Protein AF-A0A660XFH8-F1 (afdb_monomer_lite)

Sequence (61 aa):
MVRDSKVEKDCTTMLPQKIVHPLKKHLNKTKKIYEEDLKNCFWSVYLPYTIKRKYPKAKYE

pLDDT: mean 79.97, std 8.56, range [61.0, 93.31]

Radius of gyration: 14.96 Å; chains: 1; bounding box: 29×28×39 Å

Secondary structure (DSSP, 8-state):
-BSS-TTSS-B--PPPGGG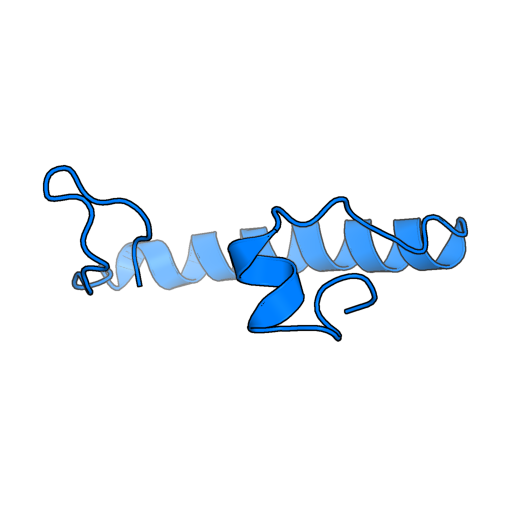HHHHHHHHHHHHHHHHHHHHTT-------HHHHHH-TTTTT-

Structure (mmCIF, N/CA/C/O backbone):
data_AF-A0A660XFH8-F1
#
_entry.id   AF-A0A660XFH8-F1
#
loop_
_atom_site.group_PDB
_atom_site.id
_atom_site.type_symbol
_atom_site.label_atom_id
_atom_site.label_alt_id
_atom_site.label_comp_id
_atom_site.label_asym_id
_atom_site.label_entity_id
_atom_site.label_seq_id
_atom_site.pdbx_PDB_ins_code
_atom_site.Cartn_x
_atom_site.Cartn_y
_atom_site.Cartn_z
_atom_site.occupancy
_atom_site.B_iso_or_equiv
_atom_site.auth_seq_id
_atom_site.auth_comp_id
_atom_site.auth_asym_id
_atom_site.auth_atom_id
_atom_site.pdbx_PDB_model_num
ATOM 1 N N . MET A 1 1 ? -7.167 -4.596 8.459 1.00 64.62 1 MET A N 1
ATOM 2 C CA . MET A 1 1 ? -6.565 -5.061 9.723 1.00 64.62 1 MET A CA 1
ATOM 3 C C . MET A 1 1 ? -5.281 -4.284 9.929 1.00 64.62 1 MET A C 1
ATOM 5 O O . MET A 1 1 ? -4.416 -4.343 9.064 1.00 64.62 1 MET A O 1
ATOM 9 N N . VAL A 1 2 ? -5.202 -3.493 10.991 1.00 74.31 2 VAL A N 1
ATOM 10 C CA . VAL A 1 2 ? -3.981 -2.786 11.381 1.00 74.31 2 VAL A CA 1
ATOM 11 C C . VAL A 1 2 ? -3.102 -3.799 12.108 1.00 74.31 2 VAL A C 1
ATOM 13 O O . VAL A 1 2 ? -3.551 -4.423 13.071 1.00 74.31 2 VAL A O 1
ATOM 16 N N . ARG A 1 3 ? -1.901 -4.025 11.573 1.00 74.25 3 ARG A N 1
ATOM 17 C CA . ARG A 1 3 ? -0.875 -4.888 12.169 1.00 74.25 3 ARG A CA 1
ATOM 18 C C . ARG A 1 3 ? -0.115 -4.090 13.226 1.00 74.25 3 ARG A C 1
ATOM 20 O O . ARG A 1 3 ? 0.039 -2.886 13.049 1.00 74.25 3 ARG A O 1
ATOM 27 N N . ASP A 1 4 ? 0.341 -4.761 14.281 1.00 72.06 4 ASP A N 1
ATOM 28 C CA . ASP A 1 4 ? 1.169 -4.172 15.345 1.00 72.06 4 ASP A CA 1
ATOM 29 C C . ASP A 1 4 ? 0.559 -2.904 15.961 1.00 72.06 4 ASP A C 1
ATOM 31 O O . ASP A 1 4 ? 1.168 -1.837 16.038 1.00 72.06 4 ASP A O 1
ATOM 35 N N . SER A 1 5 ? -0.693 -3.016 16.416 1.00 73.44 5 SER A N 1
ATOM 36 C CA . SER A 1 5 ? -1.298 -1.964 17.240 1.00 73.44 5 SER A CA 1
ATOM 37 C C . SER A 1 5 ? -0.497 -1.791 18.539 1.00 73.44 5 SER A C 1
ATOM 39 O O . SER A 1 5 ? 0.244 -2.685 18.929 1.00 73.44 5 SER A O 1
ATOM 41 N N . LYS A 1 6 ? -0.713 -0.703 19.290 1.00 77.19 6 LYS A N 1
ATOM 42 C CA . LYS A 1 6 ? -0.045 -0.433 20.588 1.00 77.19 6 LYS A CA 1
ATOM 43 C C . LYS A 1 6 ? -0.064 -1.603 21.600 1.00 77.19 6 LYS A C 1
ATOM 45 O O . LYS A 1 6 ? 0.729 -1.615 22.529 1.00 77.19 6 LYS A O 1
ATOM 50 N N . VAL A 1 7 ? -0.972 -2.564 21.428 1.00 76.81 7 VAL A N 1
ATOM 51 C CA . VAL A 1 7 ? -1.128 -3.771 22.262 1.00 76.81 7 VAL A CA 1
ATOM 52 C C . VAL A 1 7 ? -0.482 -5.018 21.616 1.00 76.81 7 VAL A C 1
ATOM 54 O O . VAL A 1 7 ? -0.786 -6.136 22.008 1.00 76.81 7 VAL A O 1
ATOM 57 N N . GLU A 1 8 ? 0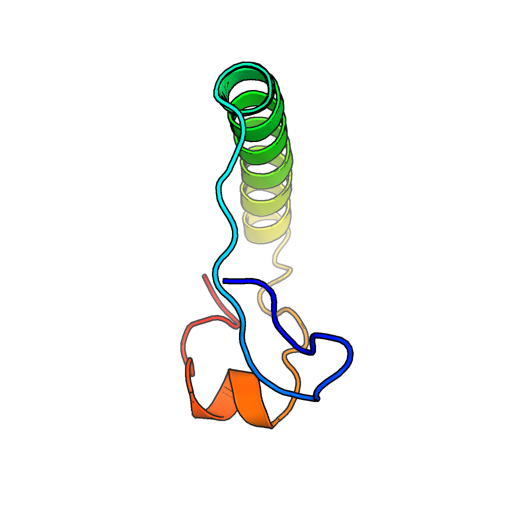.362 -4.859 20.589 1.00 73.00 8 GLU A N 1
ATOM 58 C CA . GLU A 1 8 ? 0.988 -5.948 19.806 1.00 73.00 8 GLU A CA 1
ATOM 59 C C . GLU A 1 8 ? -0.028 -6.973 19.267 1.00 73.00 8 GLU A C 1
ATOM 61 O O . GLU A 1 8 ? 0.261 -8.146 19.030 1.00 73.00 8 GLU A O 1
ATOM 66 N N . LYS A 1 9 ? -1.269 -6.517 19.079 1.00 75.50 9 LYS A N 1
ATOM 67 C CA . LYS A 1 9 ? -2.378 -7.306 18.553 1.00 75.50 9 LYS A CA 1
ATOM 68 C C . LYS A 1 9 ? -2.930 -6.655 17.301 1.00 75.50 9 LYS A C 1
ATOM 70 O O . LYS A 1 9 ? -3.008 -5.428 17.174 1.00 75.50 9 LYS A O 1
ATOM 75 N N . ASP A 1 10 ? -3.326 -7.515 16.378 1.00 78.75 10 ASP A N 1
ATOM 76 C CA . ASP A 1 10 ? -4.018 -7.106 15.172 1.00 78.75 10 ASP A CA 1
ATOM 77 C C . ASP A 1 10 ? -5.394 -6.546 15.545 1.00 78.75 10 ASP A C 1
ATOM 79 O O . ASP A 1 10 ? -6.194 -7.227 16.187 1.00 78.75 10 ASP A O 1
ATOM 83 N N . CYS A 1 11 ? -5.682 -5.315 15.123 1.00 79.44 11 CYS A N 1
ATOM 84 C CA . CYS A 1 11 ? -6.968 -4.668 15.376 1.00 79.44 11 CYS A CA 1
ATOM 85 C C . CYS A 1 11 ? -7.666 -4.329 14.056 1.00 79.44 11 CYS A C 1
ATOM 87 O O . CYS A 1 11 ? -7.036 -3.970 13.056 1.00 79.44 11 CYS A O 1
ATOM 89 N N . THR A 1 12 ? -8.994 -4.419 14.040 1.00 81.62 12 THR A N 1
ATOM 90 C CA . THR A 1 12 ? -9.814 -3.965 12.910 1.00 81.62 12 THR A CA 1
ATOM 91 C C . THR A 1 12 ? -10.542 -2.696 13.322 1.00 81.62 12 THR A C 1
ATOM 93 O O . THR A 1 12 ? -11.255 -2.688 14.318 1.00 81.62 12 THR A O 1
ATOM 96 N N . THR A 1 13 ? -10.333 -1.617 12.571 1.00 80.62 13 THR A N 1
ATOM 97 C CA . THR A 1 13 ? -10.957 -0.311 12.800 1.00 80.62 13 THR A CA 1
ATOM 98 C C . THR A 1 13 ? -11.882 0.051 11.641 1.00 80.62 13 THR A C 1
ATOM 100 O O . THR A 1 13 ? -11.714 -0.430 10.518 1.00 80.62 13 THR A O 1
ATOM 103 N N . MET A 1 14 ? -12.877 0.896 11.918 1.00 87.62 14 MET A N 1
ATOM 104 C CA . MET A 1 14 ? -13.835 1.359 10.913 1.00 87.62 14 MET A CA 1
ATOM 105 C C . MET A 1 14 ? -13.161 2.346 9.958 1.00 87.62 14 MET A C 1
ATOM 107 O O . MET A 1 14 ? -12.509 3.294 10.395 1.00 87.62 14 MET A O 1
ATOM 111 N N . LEU A 1 15 ? -13.336 2.142 8.651 1.00 86.88 15 LEU A N 1
ATOM 112 C CA . LEU A 1 15 ? -12.808 3.042 7.629 1.00 86.88 15 LEU A CA 1
ATOM 113 C C . LEU A 1 15 ? -13.876 4.089 7.257 1.00 86.88 15 LEU A C 1
ATOM 115 O O . LEU A 1 15 ? -14.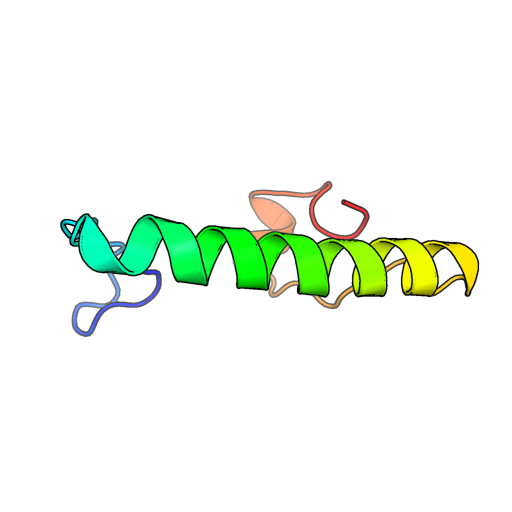951 3.704 6.794 1.00 86.88 15 LEU A O 1
ATOM 119 N N . PRO A 1 16 ? -13.618 5.400 7.412 1.00 88.81 16 PRO A N 1
ATOM 120 C CA . PRO A 1 16 ? -14.579 6.421 7.012 1.00 88.81 16 PRO A CA 1
ATOM 121 C C . PRO A 1 16 ? -14.845 6.409 5.499 1.00 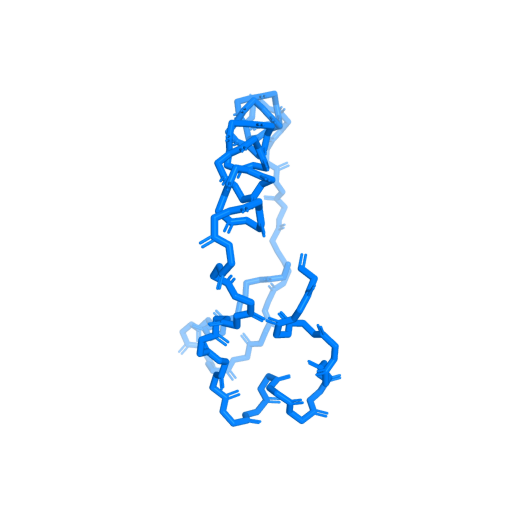88.81 16 PRO A C 1
ATOM 123 O O . PRO A 1 16 ? -13.935 6.314 4.678 1.00 88.81 16 PRO A O 1
ATOM 126 N N . GLN A 1 17 ? -16.105 6.580 5.098 1.00 89.00 17 GLN A N 1
ATOM 127 C CA . GLN A 1 17 ? -16.512 6.428 3.693 1.00 89.00 17 GLN A CA 1
ATOM 128 C C . GLN A 1 17 ? -15.875 7.469 2.754 1.00 89.00 17 GLN A C 1
ATOM 130 O O . GLN A 1 17 ? -15.577 7.176 1.597 1.00 89.00 17 GLN A O 1
ATOM 135 N N . LYS A 1 18 ? -15.580 8.668 3.275 1.00 90.69 18 LYS A N 1
ATOM 136 C CA . LYS A 1 18 ? -14.939 9.769 2.534 1.00 90.69 18 LYS A CA 1
ATOM 137 C C . LYS A 1 18 ? -13.541 9.419 2.012 1.00 90.69 18 LYS A C 1
ATOM 139 O O . LYS A 1 18 ? -13.149 9.914 0.960 1.00 90.69 18 LYS A O 1
ATOM 144 N N . ILE A 1 19 ? -12.795 8.559 2.712 1.00 89.19 19 ILE A N 1
ATOM 145 C CA . ILE A 1 19 ? -11.418 8.209 2.326 1.00 89.19 19 ILE A CA 1
ATOM 146 C C . ILE A 1 19 ? -11.338 6.991 1.401 1.00 89.19 19 ILE A C 1
ATOM 148 O O . ILE A 1 19 ? -10.271 6.692 0.874 1.00 89.19 19 ILE A O 1
ATOM 152 N N . VAL A 1 20 ? -12.458 6.318 1.127 1.00 90.31 20 VAL A N 1
ATOM 153 C CA . VAL A 1 20 ? -12.486 5.140 0.245 1.00 90.31 20 VAL A CA 1
ATOM 154 C C . VAL A 1 20 ? -12.054 5.502 -1.177 1.00 90.31 20 VAL A C 1
ATOM 156 O O . VAL A 1 20 ? -11.248 4.796 -1.781 1.00 90.31 20 VAL A O 1
ATOM 159 N N . HIS A 1 21 ? -12.566 6.609 -1.717 1.00 90.56 21 HIS A N 1
ATOM 160 C CA . HIS A 1 21 ? -12.233 7.055 -3.070 1.00 90.56 21 HIS A CA 1
ATOM 161 C C . HIS A 1 21 ? -10.747 7.438 -3.241 1.00 90.56 21 HIS A C 1
ATOM 163 O O . HIS A 1 21 ? -10.107 6.892 -4.146 1.00 90.56 21 HIS A O 1
ATOM 169 N N . PRO A 1 22 ? -10.147 8.300 -2.391 1.00 91.94 22 PRO A N 1
ATOM 170 C CA . PRO A 1 22 ? -8.723 8.610 -2.510 1.00 91.94 22 PRO A CA 1
ATOM 171 C C . PRO A 1 22 ? -7.835 7.380 -2.278 1.00 91.94 22 PRO A C 1
ATOM 173 O O . PRO A 1 22 ? -6.836 7.228 -2.980 1.00 91.94 22 PRO A O 1
ATOM 176 N N . LEU A 1 23 ? -8.223 6.460 -1.385 1.00 91.38 23 LEU A N 1
ATOM 177 C CA . LEU A 1 23 ? -7.482 5.216 -1.164 1.00 91.38 23 LEU A CA 1
ATOM 178 C C . LEU A 1 23 ? -7.472 4.335 -2.423 1.00 91.38 23 LEU A C 1
ATOM 180 O O . LEU A 1 23 ? -6.416 3.863 -2.833 1.00 91.38 23 LEU A O 1
ATOM 184 N N . LYS A 1 24 ? -8.619 4.171 -3.096 1.00 91.56 24 LYS A N 1
ATOM 185 C CA . LYS A 1 24 ? -8.699 3.432 -4.369 1.00 91.56 24 LYS A CA 1
ATOM 186 C C . LYS A 1 24 ? -7.834 4.066 -5.460 1.00 91.56 24 LYS A C 1
ATOM 188 O O . LYS A 1 24 ? -7.142 3.354 -6.182 1.00 91.56 24 LYS A O 1
ATOM 193 N N . LYS A 1 25 ? -7.830 5.399 -5.568 1.00 93.31 25 LYS A N 1
ATOM 194 C CA . LYS A 1 25 ? -6.976 6.114 -6.531 1.00 93.31 25 LYS A CA 1
ATOM 195 C C . LYS A 1 25 ? -5.491 5.876 -6.251 1.00 93.31 25 LYS A C 1
ATOM 197 O O . LYS A 1 25 ? -4.728 5.650 -7.188 1.00 93.31 25 LYS A O 1
ATOM 202 N N . HIS A 1 26 ? -5.093 5.902 -4.979 1.00 92.81 26 HIS A N 1
ATOM 203 C CA . HIS A 1 26 ? -3.727 5.592 -4.569 1.00 92.81 26 HIS A CA 1
ATOM 204 C C . HIS A 1 26 ? -3.341 4.151 -4.931 1.00 92.81 26 HIS A C 1
ATOM 206 O O . HIS A 1 26 ? -2.317 3.959 -5.579 1.00 92.81 26 HIS A O 1
ATOM 212 N N . LEU A 1 27 ? -4.199 3.172 -4.614 1.00 92.00 27 LEU A N 1
ATOM 213 C CA . LEU A 1 27 ? -3.975 1.758 -4.941 1.00 92.00 27 LEU A CA 1
ATOM 214 C C . LEU A 1 27 ? -3.825 1.520 -6.450 1.00 92.00 27 LEU A C 1
ATOM 216 O O . LEU A 1 27 ? -2.959 0.765 -6.874 1.00 92.00 27 LEU A O 1
ATOM 220 N N . ASN A 1 28 ? -4.618 2.201 -7.279 1.00 92.12 28 ASN A N 1
ATOM 221 C CA . ASN A 1 28 ? -4.480 2.099 -8.733 1.00 92.12 28 ASN A CA 1
ATOM 222 C C . ASN A 1 28 ? -3.147 2.671 -9.236 1.00 92.12 28 ASN A C 1
ATOM 224 O O . ASN A 1 28 ? -2.587 2.157 -10.200 1.00 92.12 28 ASN A O 1
ATOM 228 N N . LYS A 1 29 ? -2.635 3.737 -8.607 1.00 92.00 29 LYS A N 1
ATOM 229 C CA . LYS A 1 29 ? -1.334 4.315 -8.966 1.00 92.00 29 LYS A CA 1
ATOM 230 C C . LYS A 1 29 ? -0.192 3.374 -8.587 1.00 92.00 29 LYS A C 1
ATOM 232 O O . LYS A 1 29 ? 0.668 3.119 -9.420 1.00 92.00 29 LYS A O 1
ATOM 237 N N . THR A 1 30 ? -0.186 2.861 -7.359 1.00 88.88 30 THR A N 1
ATOM 238 C CA . THR A 1 30 ? 0.860 1.936 -6.900 1.00 88.88 30 THR A CA 1
ATOM 239 C C . THR A 1 30 ? 0.833 0.623 -7.672 1.00 88.88 30 THR A C 1
ATOM 241 O O . THR A 1 30 ? 1.894 0.107 -7.999 1.00 88.88 30 THR A O 1
ATOM 244 N N . LYS A 1 31 ? -0.351 0.132 -8.058 1.00 87.06 31 LYS A N 1
ATOM 245 C CA . LYS A 1 31 ? -0.473 -1.059 -8.906 1.00 87.06 31 LYS A CA 1
ATOM 246 C C . LYS A 1 31 ? 0.185 -0.881 -10.278 1.00 87.06 31 LYS A C 1
ATOM 248 O O . LYS A 1 31 ? 0.861 -1.791 -10.732 1.00 87.06 31 LYS A O 1
ATOM 253 N N . LYS A 1 32 ? 0.043 0.287 -10.913 1.00 89.06 32 LYS A N 1
ATOM 254 C CA . LYS A 1 32 ? 0.723 0.569 -12.191 1.00 89.06 32 LYS A CA 1
ATOM 255 C C . LYS A 1 32 ? 2.244 0.541 -12.058 1.00 89.06 32 LYS A C 1
ATOM 257 O O . LYS A 1 32 ? 2.905 -0.049 -12.898 1.00 89.06 32 LYS A O 1
ATOM 262 N N . ILE A 1 33 ? 2.769 1.135 -10.986 1.00 87.00 33 ILE A N 1
ATOM 263 C CA . ILE A 1 33 ? 4.210 1.118 -10.693 1.00 87.00 33 ILE A CA 1
ATOM 264 C C . ILE A 1 33 ? 4.680 -0.326 -10.497 1.00 87.00 33 ILE A C 1
ATOM 266 O O . ILE A 1 33 ? 5.658 -0.740 -11.098 1.00 87.00 33 ILE A O 1
ATOM 270 N N . TYR A 1 34 ? 3.929 -1.121 -9.735 1.00 83.25 34 TYR A N 1
ATOM 271 C CA . TYR A 1 34 ? 4.231 -2.536 -9.539 1.00 83.25 34 TYR A CA 1
ATOM 272 C C . TYR A 1 34 ? 4.221 -3.339 -10.853 1.00 83.25 34 TYR A C 1
ATOM 274 O O . TYR A 1 34 ? 5.113 -4.144 -11.099 1.00 83.25 34 TYR A O 1
ATOM 282 N N . GLU A 1 35 ? 3.245 -3.100 -11.734 1.00 83.75 35 GLU A N 1
ATOM 283 C CA . GLU A 1 35 ? 3.184 -3.731 -13.059 1.00 83.75 35 GLU A CA 1
ATOM 284 C C . GLU A 1 35 ? 4.364 -3.325 -13.963 1.00 83.75 35 GLU A C 1
ATOM 286 O O . GLU A 1 35 ? 4.827 -4.131 -14.772 1.00 83.75 35 GLU A O 1
ATOM 291 N N . GLU A 1 36 ? 4.862 -2.093 -13.839 1.00 85.38 36 GLU A N 1
ATOM 292 C CA . GLU A 1 36 ? 6.079 -1.625 -14.515 1.00 85.38 36 GLU A CA 1
ATOM 293 C C . GLU A 1 36 ? 7.339 -2.280 -13.922 1.00 85.38 36 GLU A C 1
ATOM 295 O O . GLU A 1 36 ? 8.176 -2.784 -14.671 1.00 85.38 36 GLU A O 1
ATOM 300 N N . ASP A 1 37 ? 7.445 -2.370 -12.595 1.00 83.00 37 ASP A N 1
ATOM 301 C CA . ASP A 1 37 ? 8.563 -3.011 -11.889 1.00 83.00 37 ASP A CA 1
ATOM 302 C C . ASP A 1 37 ? 8.661 -4.518 -12.188 1.00 83.00 37 ASP A C 1
ATOM 304 O O . ASP A 1 37 ? 9.763 -5.047 -12.370 1.00 83.00 37 ASP A O 1
ATOM 308 N N . LEU A 1 38 ? 7.520 -5.203 -12.334 1.00 80.50 38 LEU A N 1
ATOM 309 C CA . LEU A 1 38 ? 7.462 -6.598 -12.781 1.00 80.50 38 LEU A CA 1
ATOM 310 C C . LEU A 1 38 ? 8.035 -6.777 -14.193 1.00 80.50 38 LEU A C 1
ATOM 312 O O . LEU A 1 38 ? 8.768 -7.735 -14.441 1.00 80.50 38 LEU A O 1
ATOM 316 N N . LYS A 1 39 ? 7.747 -5.851 -15.119 1.00 79.75 39 LYS A N 1
ATOM 317 C CA . LYS A 1 39 ? 8.324 -5.876 -16.478 1.00 79.75 39 LYS A CA 1
ATOM 318 C C . LYS A 1 39 ? 9.829 -5.620 -16.469 1.00 79.75 39 LYS A C 1
ATOM 320 O O . LYS A 1 39 ? 10.539 -6.167 -17.306 1.00 79.75 39 LYS A O 1
ATOM 325 N N . ASN A 1 40 ? 10.305 -4.831 -15.509 1.00 78.44 40 ASN A N 1
ATOM 326 C CA . ASN A 1 40 ? 11.719 -4.515 -15.311 1.00 78.44 40 ASN A CA 1
ATOM 327 C C . ASN A 1 40 ? 12.489 -5.601 -14.534 1.00 78.44 40 ASN A C 1
ATOM 329 O O . ASN A 1 40 ? 13.639 -5.389 -14.157 1.00 78.44 40 ASN A O 1
ATOM 333 N N . CYS A 1 41 ? 11.884 -6.773 -14.320 1.00 69.69 41 CYS A N 1
ATOM 334 C CA . CYS A 1 41 ? 12.477 -7.921 -13.641 1.00 69.69 41 CYS A CA 1
ATOM 335 C C . CYS A 1 41 ? 12.810 -7.725 -12.147 1.00 69.69 41 CYS A C 1
ATOM 337 O O . CYS A 1 41 ? 13.704 -8.391 -11.614 1.00 69.69 41 CYS A O 1
ATOM 339 N N . PHE A 1 42 ? 12.066 -6.882 -11.428 1.00 68.06 42 PHE A N 1
ATOM 340 C CA . PHE 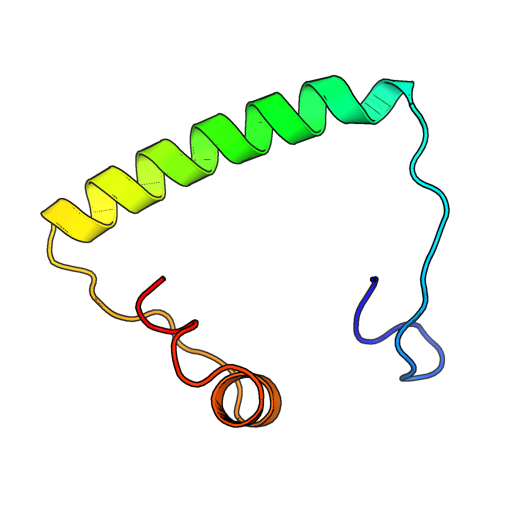A 1 42 ? 12.153 -6.797 -9.965 1.00 68.06 42 PHE A CA 1
ATOM 341 C C . PHE A 1 42 ? 11.213 -7.826 -9.311 1.00 68.06 42 PHE A C 1
ATOM 343 O O . PHE A 1 42 ? 10.145 -7.506 -8.806 1.00 68.06 42 PHE A O 1
ATOM 350 N N . TRP A 1 43 ? 11.611 -9.103 -9.342 1.00 63.06 43 TRP A N 1
ATOM 351 C CA . TRP A 1 43 ? 10.734 -10.249 -9.038 1.00 63.06 43 TRP A CA 1
ATOM 352 C C . TRP A 1 43 ? 10.537 -10.588 -7.556 1.00 63.06 43 TRP A C 1
ATOM 354 O O . TRP A 1 43 ? 9.902 -11.597 -7.248 1.00 63.06 43 TRP A O 1
ATOM 364 N N . SER A 1 44 ? 11.104 -9.830 -6.614 1.00 67.19 44 SER A N 1
ATOM 365 C CA . SER A 1 44 ? 10.870 -10.144 -5.204 1.00 67.19 44 SER A CA 1
ATOM 366 C C . SER A 1 44 ? 11.046 -8.963 -4.273 1.00 67.19 44 SER A C 1
ATOM 368 O O . SER A 1 44 ? 12.124 -8.373 -4.196 1.00 67.19 44 SER A O 1
ATOM 370 N N . VAL A 1 45 ? 10.015 -8.705 -3.474 1.00 70.69 45 VAL A N 1
ATOM 371 C CA . VAL A 1 45 ? 10.103 -7.804 -2.327 1.00 70.69 45 VAL A CA 1
ATOM 372 C C . VAL A 1 45 ? 10.544 -8.600 -1.100 1.00 70.69 45 VAL A C 1
ATOM 374 O O . VAL A 1 45 ? 10.158 -9.757 -0.879 1.00 70.69 45 VAL A O 1
ATOM 377 N N . TYR A 1 46 ? 11.389 -7.990 -0.273 1.00 74.00 46 TYR A N 1
ATOM 378 C CA . TYR A 1 46 ? 11.726 -8.558 1.022 1.00 74.00 46 TYR A CA 1
ATOM 379 C C . TYR A 1 46 ? 10.471 -8.606 1.903 1.00 74.00 46 TYR A C 1
ATOM 381 O O . TYR A 1 46 ? 9.908 -7.575 2.259 1.00 74.00 46 TYR A O 1
ATOM 389 N N . LEU A 1 47 ? 10.050 -9.816 2.281 1.00 73.81 47 LEU A N 1
ATOM 390 C CA . LEU A 1 47 ? 9.013 -10.014 3.289 1.00 73.81 47 LEU A CA 1
ATOM 391 C C . LEU A 1 47 ? 9.627 -10.482 4.611 1.00 73.81 47 LEU A C 1
ATOM 393 O O . LEU A 1 47 ? 10.414 -11.439 4.593 1.00 73.81 47 LEU A O 1
ATOM 397 N N . PRO A 1 48 ? 9.234 -9.875 5.747 1.00 79.94 48 PRO A N 1
ATOM 398 C CA . PRO A 1 48 ? 9.687 -10.294 7.066 1.00 79.94 48 PRO A CA 1
ATOM 399 C C . PRO A 1 48 ? 9.219 -11.721 7.386 1.00 79.94 48 PRO A C 1
ATOM 401 O O . PRO A 1 48 ? 8.221 -12.212 6.849 1.00 79.94 48 PRO A O 1
ATOM 404 N N . TYR A 1 49 ? 9.962 -12.397 8.267 1.00 71.44 49 TYR A N 1
ATOM 405 C CA . TYR A 1 49 ? 9.887 -13.847 8.490 1.00 71.44 49 TYR A CA 1
ATOM 406 C C . TYR A 1 49 ? 8.464 -14.375 8.734 1.00 71.44 49 TYR A C 1
ATOM 408 O O . TYR A 1 49 ? 8.028 -15.342 8.105 1.00 71.44 49 TYR A O 1
ATOM 416 N N . THR A 1 50 ? 7.708 -13.705 9.601 1.00 71.50 50 THR A N 1
ATOM 417 C CA . THR A 1 50 ? 6.343 -14.097 9.978 1.00 71.50 50 THR A CA 1
ATOM 418 C C . THR A 1 50 ? 5.355 -13.985 8.816 1.00 71.50 50 THR A C 1
ATOM 420 O O . THR A 1 50 ? 4.470 -14.832 8.675 1.00 71.50 50 THR A O 1
ATOM 423 N N . ILE A 1 51 ? 5.533 -12.992 7.939 1.00 74.62 51 ILE A N 1
ATOM 424 C CA . ILE A 1 51 ? 4.663 -12.761 6.780 1.00 74.62 51 ILE A CA 1
ATOM 425 C C . ILE A 1 51 ? 5.027 -13.712 5.642 1.00 74.62 51 ILE A C 1
ATOM 427 O O . ILE A 1 51 ? 4.128 -14.310 5.061 1.00 74.62 51 ILE A O 1
ATOM 431 N N . LYS A 1 52 ? 6.323 -13.953 5.391 1.00 76.12 52 LYS A N 1
ATOM 432 C CA . LYS A 1 52 ? 6.771 -14.965 4.417 1.00 76.12 52 LYS A CA 1
ATOM 433 C C . LYS A 1 52 ? 6.204 -16.350 4.7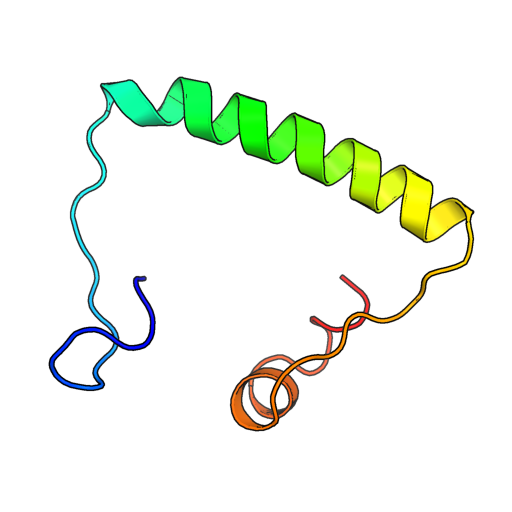45 1.00 76.12 52 LYS A C 1
ATOM 435 O O . LYS A 1 52 ? 5.806 -17.072 3.838 1.00 76.12 52 LYS A O 1
ATOM 440 N N . ARG A 1 53 ? 6.159 -16.722 6.031 1.00 77.31 53 ARG A N 1
ATOM 441 C CA . ARG A 1 53 ? 5.607 -18.016 6.465 1.00 77.31 53 ARG A CA 1
ATOM 442 C C . ARG A 1 53 ? 4.094 -18.098 6.265 1.00 77.31 53 ARG A C 1
ATOM 444 O O . ARG A 1 53 ? 3.593 -19.142 5.868 1.00 77.31 53 ARG A O 1
ATOM 451 N N . LYS A 1 54 ? 3.370 -17.014 6.561 1.00 79.88 54 LYS A N 1
ATOM 452 C CA . LYS A 1 54 ? 1.903 -16.972 6.468 1.00 79.88 54 LYS A CA 1
ATOM 453 C C . LYS A 1 54 ? 1.407 -16.819 5.025 1.00 79.88 54 LYS A C 1
ATOM 455 O O . LYS A 1 54 ? 0.365 -17.367 4.688 1.00 79.88 54 LYS A O 1
ATOM 460 N N . TYR A 1 55 ? 2.163 -16.113 4.186 1.00 79.25 55 TYR A N 1
ATOM 461 C CA . TYR A 1 55 ? 1.841 -15.830 2.789 1.00 79.25 55 TYR A CA 1
ATOM 462 C C . TYR A 1 55 ? 3.071 -16.078 1.904 1.00 79.25 55 TYR A C 1
ATOM 464 O O . TYR A 1 55 ? 3.776 -15.142 1.526 1.00 79.25 55 TYR A O 1
ATOM 472 N N . PRO A 1 56 ? 3.355 -17.345 1.562 1.00 75.38 56 PRO A N 1
ATOM 473 C CA . PRO A 1 56 ? 4.560 -17.709 0.816 1.00 75.38 56 PRO A CA 1
ATOM 474 C C . PRO A 1 56 ? 4.601 -17.115 -0.600 1.00 75.38 56 PRO A C 1
ATOM 476 O O . PRO A 1 56 ? 5.687 -16.866 -1.119 1.00 75.38 56 PRO A O 1
ATOM 479 N N . LYS A 1 57 ? 3.433 -16.846 -1.202 1.00 77.44 57 LYS A N 1
ATOM 480 C CA . LYS A 1 57 ? 3.302 -16.259 -2.545 1.00 77.44 57 LYS A CA 1
ATOM 481 C C . LYS A 1 57 ? 3.402 -14.734 -2.579 1.00 77.44 57 LYS A C 1
ATOM 483 O O . LYS A 1 57 ? 3.750 -14.197 -3.619 1.00 77.44 57 LYS A O 1
ATOM 488 N N . ALA A 1 58 ? 3.234 -14.053 -1.442 1.00 74.88 58 ALA A N 1
ATOM 489 C CA . ALA A 1 58 ? 3.223 -12.586 -1.368 1.00 74.88 58 ALA A CA 1
ATOM 490 C C . ALA A 1 58 ? 4.547 -11.919 -1.790 1.00 74.88 58 ALA A C 1
ATOM 492 O O . ALA A 1 58 ? 4.611 -10.706 -1.913 1.00 74.88 58 ALA A O 1
ATOM 493 N N . LYS A 1 59 ? 5.621 -12.698 -1.977 1.00 67.94 59 LYS A N 1
ATOM 494 C CA . LYS A 1 59 ? 6.896 -12.214 -2.525 1.00 67.94 59 LYS A CA 1
ATOM 495 C C . LYS A 1 59 ? 6.838 -11.909 -4.018 1.00 67.94 59 LYS A C 1
ATOM 497 O O . LYS A 1 59 ? 7.680 -11.146 -4.477 1.00 67.94 59 LYS A O 1
ATOM 502 N N . TYR A 1 60 ? 5.910 -12.546 -4.726 1.00 67.31 60 TYR A N 1
ATOM 503 C CA . TYR A 1 60 ? 5.822 -12.595 -6.185 1.00 67.31 60 TYR A CA 1
ATOM 504 C C . TYR A 1 60 ? 4.466 -12.088 -6.710 1.00 67.31 60 TYR A C 1
ATOM 506 O O . TYR A 1 60 ? 4.240 -12.111 -7.916 1.00 67.31 60 TYR A O 1
ATOM 514 N N . GLU A 1 61 ? 3.563 -11.708 -5.800 1.00 61.00 61 GLU A N 1
ATOM 515 C CA . GLU A 1 61 ? 2.255 -11.079 -6.059 1.00 61.00 61 GLU A CA 1
ATOM 516 C C . GLU A 1 61 ? 2.322 -9.573 -5.812 1.00 61.00 61 GLU A C 1
ATOM 518 O O . GLU A 1 61 ? 1.482 -8.852 -6.388 1.00 61.00 61 GLU A O 1
#

Foldseek 3Di:
DDQCDVVNDDDDDDDDPVCPVVVVVVVVVVVVVVVVVVVVVPQFDDDDDVCCVVCVCPGRD